Protein AF-A0A257ZIT3-F1 (afdb_monomer)

Foldseek 3Di:
DDDDDDPPDDPVVVVVLCVVCVVVVHDSVVSVVVVCCVVVPDVPPDDPPVVVVCVVQVVVPHDDDDDDPVVPVPPPPDPDDDPDDDDDDDDDD

Secondary structure (DSSP, 8-state):
-------S--HHHHHHHHHHHHHTTS-HHHHHHHHHHHHHS-------HHHHHHHHHHTTT---PPP--TTTS----PPPPP-PPPPPPPP--

pLDDT: mean 79.19, std 13.22, range [49.38, 96.75]

Radius of gyration: 25.85 Å; Cα contacts (8 Å, |Δi|>4): 20; chains: 1; bounding box: 39×62×51 Å

Mean predicted aligned error: 17.51 Å

Solvent-accessible surface area (backbone atoms only — not comparable to full-atom value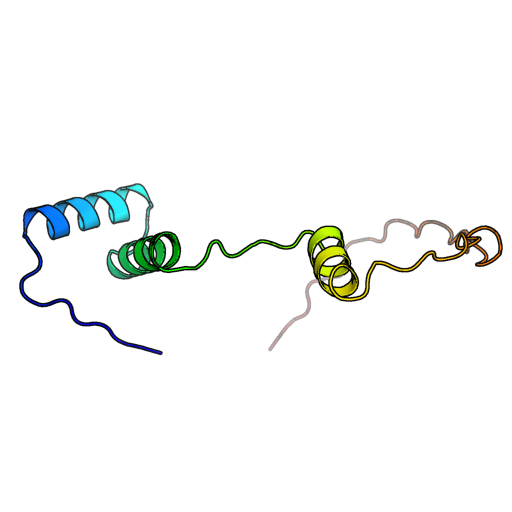s): 6353 Å² total; per-residue (Å²): 139,87,87,85,83,82,74,90,69,52,68,67,58,56,50,51,46,46,51,52,9,58,75,70,73,46,51,55,68,57,42,54,50,50,52,46,46,66,72,69,37,66,82,76,75,77,78,50,66,66,60,59,52,49,62,65,37,54,83,70,75,56,81,92,71,80,85,81,67,65,82,75,61,70,77,73,84,66,76,79,73,77,89,70,83,83,78,81,79,83,84,85,126

Structure (mmCIF, N/CA/C/O backbone):
data_AF-A0A257ZIT3-F1
#
_entry.id   AF-A0A257ZIT3-F1
#
loop_
_atom_site.group_PDB
_atom_site.id
_atom_site.type_symbol
_atom_site.label_atom_id
_atom_site.label_alt_id
_atom_site.label_comp_id
_atom_site.label_asym_id
_atom_site.label_ent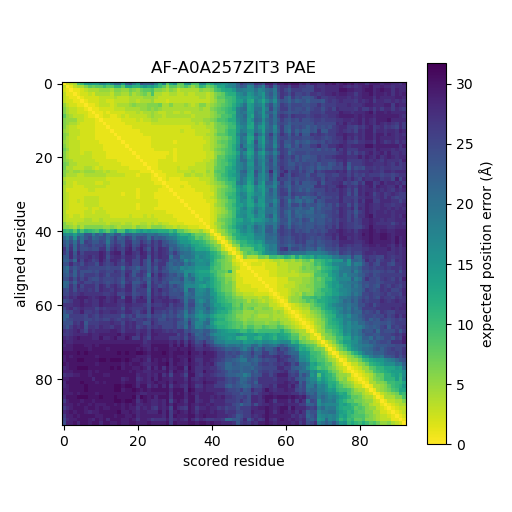ity_id
_atom_site.label_seq_id
_atom_site.pdbx_PDB_ins_code
_atom_site.Cartn_x
_atom_site.Cartn_y
_atom_site.Cartn_z
_atom_site.occupancy
_atom_site.B_iso_or_equiv
_atom_site.auth_seq_id
_atom_site.auth_comp_id
_atom_site.auth_asym_id
_atom_site.auth_atom_id
_atom_site.pdbx_PDB_model_num
ATOM 1 N N . MET A 1 1 ? 12.869 -2.664 10.865 1.00 57.66 1 MET A N 1
ATOM 2 C CA . MET A 1 1 ? 11.516 -2.093 11.053 1.00 57.66 1 MET A CA 1
ATOM 3 C C . MET A 1 1 ? 11.658 -0.585 11.062 1.00 57.66 1 MET A C 1
ATOM 5 O O . MET A 1 1 ? 12.490 -0.092 11.808 1.00 57.66 1 MET A O 1
ATOM 9 N N . GLY A 1 2 ? 10.927 0.123 10.205 1.00 79.06 2 GLY A N 1
ATOM 10 C CA . GLY A 1 2 ? 10.843 1.582 10.258 1.00 79.06 2 GLY A CA 1
ATOM 11 C C . GLY A 1 2 ? 9.493 1.981 10.840 1.00 79.06 2 GLY A C 1
ATOM 12 O O . GLY A 1 2 ? 8.477 1.419 10.435 1.00 79.06 2 GLY A O 1
ATOM 13 N N . SER A 1 3 ? 9.480 2.908 11.792 1.00 86.56 3 SER A N 1
ATOM 14 C CA . SER A 1 3 ? 8.257 3.522 12.313 1.00 86.56 3 SER A CA 1
ATOM 15 C C . SER A 1 3 ? 8.087 4.906 11.699 1.00 86.56 3 SER A C 1
ATOM 17 O O . SER A 1 3 ? 9.024 5.704 11.724 1.00 86.56 3 SER A O 1
ATOM 19 N N . ILE A 1 4 ? 6.898 5.204 11.182 1.00 87.38 4 ILE A N 1
ATOM 20 C CA . ILE A 1 4 ? 6.535 6.534 10.688 1.00 87.38 4 ILE A CA 1
ATOM 21 C C . ILE A 1 4 ? 5.395 7.056 11.559 1.00 87.38 4 ILE A C 1
AT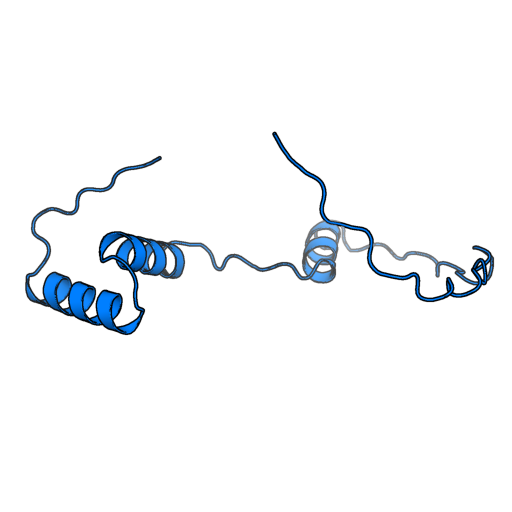OM 23 O O . ILE A 1 4 ? 4.384 6.376 11.721 1.00 87.38 4 ILE A O 1
ATOM 27 N N . THR A 1 5 ? 5.553 8.266 12.094 1.00 91.50 5 THR A N 1
ATOM 28 C CA . THR A 1 5 ? 4.507 8.964 12.851 1.00 91.50 5 THR A CA 1
ATOM 29 C C . THR A 1 5 ? 4.014 10.148 12.034 1.00 91.50 5 THR A C 1
ATOM 31 O O . THR A 1 5 ? 4.761 11.096 11.804 1.00 91.50 5 THR A O 1
ATOM 34 N N . ILE A 1 6 ? 2.750 10.107 11.616 1.00 89.06 6 ILE A N 1
ATOM 35 C CA . ILE A 1 6 ? 2.105 11.200 10.881 1.00 89.06 6 ILE A CA 1
ATOM 36 C C . ILE A 1 6 ? 1.417 12.113 11.900 1.00 89.06 6 ILE A C 1
ATOM 38 O O . ILE A 1 6 ? 0.495 11.687 12.596 1.00 89.06 6 ILE A O 1
ATOM 42 N N . ARG A 1 7 ? 1.891 13.357 12.027 1.00 93.44 7 ARG A N 1
ATOM 43 C CA . ARG A 1 7 ? 1.289 14.376 12.905 1.00 93.44 7 ARG A CA 1
ATOM 44 C C . ARG A 1 7 ? 0.247 15.178 12.129 1.00 93.44 7 ARG A C 1
ATOM 46 O O . ARG A 1 7 ? 0.407 15.355 10.927 1.00 93.44 7 ARG A O 1
ATOM 53 N N . ASN A 1 8 ? -0.771 15.683 12.828 1.00 92.38 8 ASN A N 1
ATOM 54 C CA . ASN A 1 8 ? -1.846 16.504 12.253 1.00 92.38 8 ASN A CA 1
ATOM 55 C C . ASN A 1 8 ? -2.539 15.845 11.044 1.00 92.38 8 ASN A C 1
ATOM 57 O O . ASN A 1 8 ? -2.786 16.496 10.036 1.00 92.38 8 ASN A O 1
ATOM 61 N N . LEU A 1 9 ? -2.814 14.539 11.127 1.00 90.69 9 LEU A N 1
ATOM 62 C CA . LEU A 1 9 ? -3.584 13.844 10.098 1.00 90.69 9 LEU A CA 1
ATOM 63 C C . LEU A 1 9 ? -5.042 14.310 10.153 1.00 90.69 9 LEU A C 1
ATOM 65 O O . LEU A 1 9 ? -5.667 14.183 11.205 1.00 90.69 9 LEU A O 1
ATOM 69 N N . ASP A 1 10 ? -5.571 14.780 9.023 1.00 95.69 10 ASP A N 1
ATOM 70 C CA . ASP A 1 10 ? -6.970 15.194 8.904 1.00 95.69 10 ASP A CA 1
ATOM 71 C C . ASP A 1 10 ? -7.935 14.110 9.407 1.00 95.69 10 ASP A C 1
ATOM 73 O O . ASP A 1 10 ? -7.829 12.928 9.049 1.00 95.69 10 ASP A O 1
ATOM 77 N N . ASP A 1 11 ? -8.926 14.523 10.198 1.00 92.69 11 ASP A N 1
ATOM 78 C CA . ASP A 1 11 ? -9.902 13.609 10.800 1.00 92.69 11 ASP A CA 1
ATOM 79 C C . ASP A 1 11 ? -10.725 12.857 9.746 1.00 92.69 11 ASP A C 1
ATOM 81 O O . ASP A 1 11 ? -11.056 11.681 9.934 1.00 92.69 11 ASP A O 1
ATOM 85 N N . ASP A 1 12 ? -10.998 13.487 8.597 1.00 95.81 12 ASP A N 1
ATOM 86 C CA . ASP A 1 12 ? -11.665 12.811 7.482 1.00 95.81 12 ASP A CA 1
ATOM 87 C C . ASP A 1 12 ? -10.800 11.681 6.903 1.00 95.81 12 ASP A C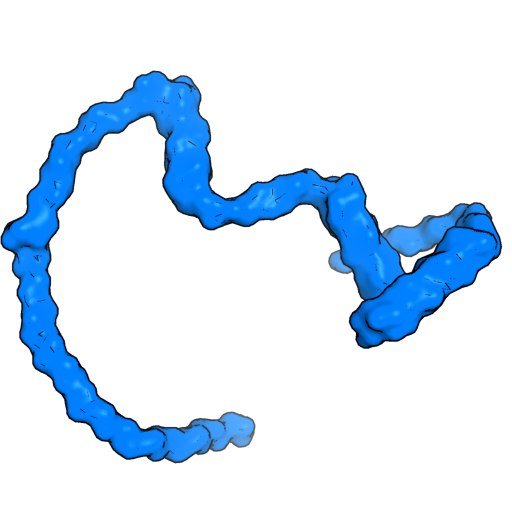 1
ATOM 89 O O . ASP A 1 12 ? -11.292 10.573 6.672 1.00 95.81 12 ASP A O 1
ATOM 93 N N . VAL A 1 13 ? -9.492 11.913 6.752 1.00 93.75 13 VAL A N 1
ATOM 94 C CA . VAL A 1 13 ? -8.552 10.902 6.250 1.00 93.75 13 VAL A CA 1
ATOM 95 C C . VAL A 1 13 ? -8.461 9.735 7.229 1.00 93.75 13 VAL A C 1
ATOM 97 O O . VAL A 1 13 ? -8.549 8.576 6.820 1.00 93.75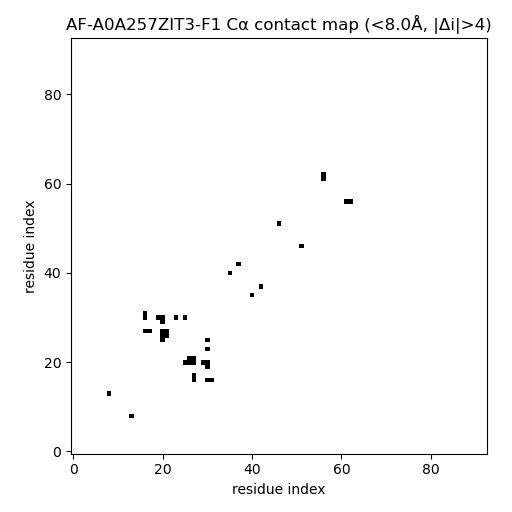 13 VAL A O 1
ATOM 100 N N . LYS A 1 14 ? -8.374 10.020 8.532 1.00 93.81 14 LYS A N 1
ATOM 101 C CA . LYS A 1 14 ? -8.368 8.996 9.585 1.00 93.81 14 LYS A CA 1
ATOM 102 C C . LYS A 1 14 ? -9.647 8.154 9.577 1.00 93.81 14 LYS A C 1
ATOM 104 O O . LYS A 1 14 ? -9.582 6.927 9.691 1.00 93.81 14 LYS A O 1
ATOM 109 N N . ARG A 1 15 ? -10.812 8.792 9.415 1.00 95.69 15 ARG A N 1
ATOM 110 C CA . ARG A 1 15 ? -12.112 8.112 9.328 1.00 95.69 15 ARG A CA 1
ATOM 111 C C . ARG A 1 15 ? -12.176 7.198 8.107 1.00 95.69 15 ARG A C 1
ATOM 113 O O . ARG A 1 15 ? -12.520 6.026 8.245 1.00 95.69 15 ARG A O 1
ATOM 120 N N . ARG A 1 16 ? -11.805 7.704 6.930 1.00 95.44 16 ARG A N 1
ATOM 121 C CA . ARG A 1 16 ? -11.806 6.935 5.676 1.00 95.44 16 ARG A CA 1
ATOM 122 C C . ARG A 1 16 ? -10.844 5.753 5.726 1.00 95.44 16 ARG A C 1
ATOM 124 O O . ARG A 1 16 ? -11.199 4.670 5.274 1.00 95.44 16 ARG A O 1
ATOM 131 N N . LEU A 1 17 ? -9.671 5.933 6.332 1.00 95.00 17 LEU A N 1
ATOM 132 C CA . LEU A 1 17 ? -8.711 4.852 6.541 1.00 95.00 17 LEU A CA 1
ATOM 133 C C . LEU A 1 17 ? -9.285 3.751 7.446 1.00 95.00 17 LEU A C 1
ATOM 135 O O . LEU A 1 17 ? -9.099 2.570 7.170 1.00 95.00 17 LEU A O 1
ATOM 139 N N . ARG A 1 18 ? -10.031 4.121 8.497 1.00 94.62 18 ARG A N 1
ATOM 140 C CA . ARG A 1 18 ? -10.701 3.155 9.383 1.00 94.62 18 ARG A CA 1
ATOM 141 C C . ARG A 1 18 ? -11.751 2.330 8.646 1.00 94.62 18 ARG A C 1
ATOM 143 O O . ARG A 1 18 ? -11.816 1.123 8.852 1.00 94.62 18 ARG A O 1
ATOM 150 N N . VAL A 1 19 ? -12.569 2.989 7.825 1.00 96.75 19 VAL A N 1
ATOM 151 C CA . VAL A 1 19 ? -13.615 2.328 7.032 1.00 96.75 19 VAL A CA 1
ATOM 152 C C . VAL A 1 19 ? -12.985 1.337 6.056 1.00 96.75 19 VAL A C 1
ATOM 154 O O . VAL A 1 19 ? -13.345 0.168 6.089 1.00 96.75 19 VAL A O 1
ATOM 157 N N . ARG A 1 20 ? -11.969 1.759 5.293 1.00 96.19 20 ARG A N 1
ATOM 158 C CA . ARG A 1 20 ? -11.256 0.875 4.356 1.00 96.19 20 ARG A CA 1
ATOM 159 C C . ARG A 1 20 ? -10.623 -0.337 5.031 1.00 96.19 20 ARG A C 1
ATOM 161 O O . ARG A 1 20 ? -10.754 -1.453 4.546 1.00 96.19 20 ARG A O 1
ATOM 168 N N . ALA A 1 21 ? -9.986 -0.136 6.184 1.00 95.94 21 ALA A N 1
ATOM 169 C CA . ALA A 1 21 ? -9.400 -1.236 6.942 1.00 95.94 21 ALA A CA 1
ATOM 170 C C . ALA A 1 21 ? -10.461 -2.269 7.367 1.00 95.94 21 ALA A C 1
ATOM 172 O O . ALA A 1 21 ? -10.232 -3.472 7.257 1.00 95.94 21 ALA A O 1
ATOM 173 N N . ALA A 1 22 ? -11.641 -1.804 7.798 1.00 95.56 22 ALA A N 1
ATOM 174 C CA . ALA A 1 22 ? -12.759 -2.679 8.143 1.00 95.56 22 ALA A CA 1
ATOM 175 C C . ALA A 1 22 ? -13.326 -3.415 6.917 1.00 95.56 22 ALA A C 1
ATOM 177 O O . ALA A 1 22 ? -13.584 -4.612 7.006 1.00 95.56 22 ALA A O 1
ATOM 178 N N . GLU A 1 23 ? -13.464 -2.733 5.778 1.00 96.38 23 GLU A N 1
ATOM 179 C CA . GLU A 1 23 ? -13.905 -3.330 4.508 1.00 96.38 23 GLU A CA 1
ATOM 180 C C . GLU A 1 23 ? -12.952 -4.433 4.029 1.00 96.38 23 GLU A C 1
ATOM 182 O O . GLU A 1 23 ? -13.396 -5.479 3.562 1.00 96.38 23 GLU A O 1
ATOM 187 N N . HIS A 1 24 ? -11.642 -4.237 4.189 1.00 93.38 24 HIS A N 1
ATOM 188 C CA . HIS A 1 24 ? -10.622 -5.222 3.820 1.00 93.38 24 HIS A CA 1
ATOM 189 C C . HIS A 1 24 ? -10.357 -6.284 4.901 1.00 93.38 24 HIS A C 1
ATOM 191 O O . HIS A 1 24 ? -9.546 -7.186 4.679 1.00 93.38 24 HIS A O 1
ATOM 197 N N . GLY A 1 25 ? -11.006 -6.195 6.068 1.00 95.19 25 GLY A N 1
ATOM 198 C CA . GLY A 1 25 ? -10.816 -7.133 7.178 1.00 95.19 25 GLY A CA 1
ATOM 199 C C . GLY A 1 25 ? -9.413 -7.089 7.797 1.00 95.19 25 GLY A C 1
ATOM 200 O O . GLY A 1 25 ? -8.920 -8.107 8.280 1.00 95.19 25 GLY A O 1
ATOM 201 N N . ARG A 1 26 ? -8.746 -5.930 7.762 1.00 95.12 26 ARG A N 1
ATOM 202 C CA . ARG A 1 26 ? -7.373 -5.731 8.252 1.00 95.12 26 ARG A CA 1
ATOM 203 C C . ARG A 1 26 ? -7.312 -4.653 9.330 1.00 95.12 26 ARG A C 1
ATOM 205 O O . ARG A 1 26 ? -8.251 -3.892 9.553 1.00 95.12 26 ARG A O 1
ATOM 212 N N . SER A 1 27 ? -6.176 -4.577 10.022 1.00 94.75 27 SER A N 1
ATOM 213 C CA . SER A 1 27 ? -5.925 -3.476 10.953 1.00 94.75 27 SER A CA 1
ATOM 214 C C . SER A 1 27 ? -5.703 -2.159 10.202 1.00 94.75 27 SER A C 1
ATOM 216 O O . SER A 1 27 ? -5.249 -2.140 9.058 1.00 94.75 27 SER A O 1
ATOM 218 N N . MET A 1 28 ? -5.972 -1.035 10.870 1.00 93.06 28 MET A N 1
ATOM 219 C CA . MET A 1 28 ? -5.720 0.298 10.310 1.00 93.06 28 MET A CA 1
ATOM 220 C C . MET A 1 28 ? -4.243 0.508 9.935 1.00 93.06 28 MET A C 1
ATOM 222 O O . MET A 1 28 ? -3.950 1.153 8.933 1.00 93.06 28 MET A O 1
ATOM 226 N N . GLU A 1 29 ? -3.317 -0.037 10.729 1.00 92.50 29 GLU A N 1
ATOM 227 C CA . GLU A 1 29 ? -1.879 0.022 10.448 1.00 92.50 29 GLU A CA 1
ATOM 228 C C . GLU A 1 29 ? -1.526 -0.757 9.179 1.00 92.50 29 GLU A C 1
ATOM 230 O O . GLU A 1 29 ? -0.752 -0.284 8.347 1.00 92.50 29 GLU A O 1
ATOM 235 N N . GLU A 1 30 ? -2.088 -1.954 9.026 1.00 92.94 30 GLU A N 1
ATOM 236 C CA . GLU A 1 30 ? -1.808 -2.798 7.873 1.00 92.94 30 GLU A CA 1
ATOM 237 C C . GLU A 1 30 ? -2.385 -2.215 6.586 1.00 92.94 30 GLU A C 1
ATOM 239 O O . GLU A 1 30 ? -1.689 -2.197 5.574 1.00 92.94 30 GLU A O 1
ATOM 244 N N . GLU A 1 31 ? -3.584 -1.638 6.648 1.00 95.19 31 GLU A N 1
ATOM 245 C CA . GLU A 1 31 ? -4.169 -0.882 5.539 1.00 95.19 31 GLU A CA 1
ATOM 246 C C . GLU A 1 31 ? -3.299 0.328 5.164 1.00 95.19 31 GLU A C 1
ATOM 248 O O . GLU A 1 31 ? -2.976 0.531 3.995 1.00 95.19 31 GLU A O 1
ATOM 253 N N . ALA A 1 32 ? -2.838 1.106 6.151 1.00 92.75 32 ALA A N 1
ATOM 254 C CA . ALA A 1 32 ? -1.943 2.236 5.905 1.00 92.75 32 ALA A CA 1
ATOM 255 C C . ALA A 1 32 ? -0.630 1.791 5.246 1.00 92.75 32 ALA A C 1
ATOM 257 O O . ALA A 1 32 ? -0.133 2.439 4.323 1.00 92.75 32 ALA A O 1
ATOM 258 N N . ARG A 1 33 ? -0.071 0.667 5.702 1.00 91.19 33 ARG A N 1
ATOM 259 C CA . ARG A 1 33 ? 1.142 0.087 5.130 1.00 91.19 33 ARG A CA 1
ATOM 260 C C . ARG A 1 33 ? 0.919 -0.381 3.695 1.00 91.19 33 ARG A C 1
ATOM 262 O O . ARG A 1 33 ? 1.807 -0.177 2.873 1.00 91.19 33 ARG A O 1
ATOM 269 N N . ASP A 1 34 ? -0.217 -1.003 3.397 1.00 91.38 34 ASP A N 1
ATOM 270 C CA . ASP A 1 34 ? -0.538 -1.487 2.053 1.00 91.38 34 ASP A CA 1
ATOM 271 C C . ASP A 1 34 ? -0.723 -0.324 1.073 1.00 91.38 34 ASP A C 1
ATOM 273 O O . ASP A 1 34 ? -0.099 -0.301 0.015 1.00 91.38 34 ASP A O 1
ATOM 277 N N . ILE A 1 35 ? -1.448 0.721 1.488 1.00 91.62 35 ILE A N 1
ATOM 278 C CA . ILE A 1 35 ? -1.599 1.960 0.713 1.00 91.62 35 ILE A CA 1
ATOM 279 C C . ILE A 1 35 ? -0.233 2.598 0.446 1.00 91.62 35 ILE A C 1
ATOM 281 O O . ILE A 1 35 ? 0.080 2.939 -0.694 1.00 91.62 35 ILE A O 1
ATOM 285 N N . LEU A 1 36 ? 0.616 2.736 1.469 1.00 90.69 36 LEU A N 1
ATOM 286 C CA . LEU A 1 36 ? 1.958 3.292 1.289 1.00 90.69 36 LEU A CA 1
ATOM 287 C C . LEU A 1 36 ? 2.820 2.415 0.375 1.00 90.69 36 LEU A C 1
ATOM 289 O O . LEU A 1 36 ? 3.541 2.950 -0.458 1.00 90.69 36 LEU A O 1
ATOM 293 N N . ARG A 1 37 ? 2.734 1.085 0.468 1.00 87.62 37 ARG A N 1
ATOM 294 C CA . ARG A 1 37 ? 3.430 0.177 -0.459 1.00 87.62 37 ARG A CA 1
ATOM 295 C C . ARG A 1 37 ? 2.925 0.318 -1.888 1.00 87.62 37 ARG A C 1
ATOM 297 O O . ARG A 1 37 ? 3.737 0.260 -2.798 1.00 87.62 37 ARG A O 1
ATOM 304 N N . GLN A 1 38 ? 1.628 0.499 -2.094 1.00 85.94 38 GLN A N 1
ATOM 305 C CA . GLN A 1 38 ? 1.051 0.659 -3.425 1.00 85.94 38 GLN A CA 1
ATOM 306 C C . GLN A 1 38 ? 1.425 2.007 -4.056 1.00 85.94 38 GLN A C 1
ATOM 308 O O . GLN A 1 38 ? 1.671 2.072 -5.256 1.00 85.94 38 GLN A O 1
ATOM 313 N N . VAL A 1 39 ? 1.449 3.078 -3.257 1.00 87.81 39 VAL A N 1
ATOM 314 C CA . VAL A 1 39 ? 1.694 4.448 -3.736 1.00 87.81 39 VAL A CA 1
ATOM 315 C C . VAL A 1 39 ? 3.186 4.763 -3.840 1.00 87.81 39 VAL A C 1
ATOM 317 O O . VAL A 1 39 ? 3.619 5.382 -4.806 1.00 87.81 39 VAL A O 1
ATOM 320 N N . VAL A 1 40 ? 3.968 4.374 -2.829 1.00 85.19 40 VAL A N 1
ATOM 321 C CA . VAL A 1 40 ? 5.410 4.668 -2.728 1.00 85.19 40 VAL A CA 1
ATOM 322 C C . VAL A 1 40 ? 6.253 3.536 -3.288 1.00 85.19 40 VAL A C 1
ATOM 324 O O . VAL A 1 40 ? 7.371 3.770 -3.748 1.00 85.19 40 VAL A O 1
ATOM 327 N N . GLY A 1 41 ? 5.750 2.301 -3.245 1.00 69.81 41 GLY A N 1
ATOM 328 C CA . GLY A 1 41 ? 6.415 1.217 -3.940 1.00 69.81 41 GLY A CA 1
ATOM 329 C C . GLY A 1 41 ? 6.542 1.603 -5.403 1.00 69.81 41 GLY A C 1
ATOM 330 O O . GLY A 1 41 ? 5.543 1.867 -6.071 1.00 69.81 41 GLY A O 1
ATOM 331 N N . GLN A 1 42 ? 7.779 1.606 -5.911 1.00 59.25 42 GLN A N 1
ATOM 332 C CA . GLN A 1 42 ? 7.988 1.418 -7.343 1.00 59.25 42 GLN A CA 1
ATOM 333 C C . GLN A 1 42 ? 7.072 0.273 -7.767 1.00 59.25 42 GLN A C 1
ATOM 335 O O . GLN A 1 42 ? 6.980 -0.680 -6.982 1.00 59.25 42 GLN A O 1
ATOM 340 N N . PRO A 1 43 ? 6.402 0.346 -8.937 1.00 54.69 43 PRO A N 1
ATOM 341 C CA . PRO A 1 43 ? 5.650 -0.784 -9.458 1.00 54.69 43 PRO A CA 1
ATOM 342 C C . PRO A 1 43 ? 6.581 -1.970 -9.318 1.00 54.69 43 PRO A C 1
ATOM 344 O O . PRO A 1 43 ? 7.636 -2.008 -9.957 1.00 54.69 43 PRO A O 1
ATOM 347 N N . ASN A 1 44 ? 6.275 -2.827 -8.343 1.00 53.12 44 ASN A N 1
ATOM 348 C CA . ASN A 1 44 ? 7.133 -3.920 -7.956 1.00 53.12 44 ASN A CA 1
ATOM 349 C C . ASN A 1 44 ? 7.009 -4.834 -9.143 1.00 53.12 44 ASN A C 1
ATOM 351 O O . ASN A 1 44 ? 6.059 -5.596 -9.168 1.00 53.12 44 ASN A O 1
ATOM 355 N N . THR A 1 45 ? 7.826 -4.608 -10.173 1.00 55.88 45 THR A N 1
ATOM 356 C CA . THR A 1 45 ? 7.680 -5.203 -11.490 1.00 55.88 45 THR A CA 1
ATOM 357 C C . THR A 1 45 ? 7.767 -6.686 -11.232 1.00 55.88 45 THR A C 1
ATOM 359 O O . THR A 1 45 ? 8.872 -7.188 -10.983 1.00 55.88 45 THR A O 1
ATOM 362 N N . PRO A 1 46 ? 6.642 -7.422 -11.208 1.00 49.38 46 PRO A N 1
ATOM 363 C CA . PRO A 1 46 ? 6.735 -8.820 -10.945 1.00 49.38 46 PRO A CA 1
ATOM 364 C C . PRO A 1 46 ? 7.112 -9.430 -12.288 1.00 49.38 46 PRO A C 1
ATOM 366 O O . PRO A 1 46 ? 6.281 -9.648 -13.160 1.00 49.38 46 PRO A O 1
ATOM 369 N N . ARG A 1 47 ? 8.401 -9.744 -12.404 1.00 56.31 47 ARG A N 1
ATOM 370 C CA . ARG A 1 47 ? 8.783 -11.147 -12.577 1.00 56.31 47 ARG A CA 1
ATOM 371 C C . ARG A 1 47 ? 8.247 -11.830 -13.841 1.00 56.31 47 ARG A C 1
ATOM 373 O O . ARG A 1 47 ? 7.791 -12.967 -13.762 1.00 56.31 47 ARG A O 1
ATOM 380 N N . ASN A 1 48 ? 8.391 -11.228 -15.019 1.00 63.06 48 ASN A N 1
ATOM 381 C CA . ASN A 1 48 ? 8.613 -12.084 -16.182 1.00 63.06 48 ASN A CA 1
ATOM 382 C C . ASN A 1 48 ? 10.121 -12.298 -16.293 1.00 63.06 48 ASN A C 1
ATOM 384 O O . ASN A 1 48 ? 10.867 -11.360 -16.575 1.00 63.06 48 ASN A O 1
ATOM 388 N N . LEU A 1 49 ? 10.569 -13.525 -16.018 1.00 70.12 49 LEU A N 1
ATOM 389 C CA . LEU A 1 49 ? 11.975 -13.903 -16.142 1.00 70.12 49 LEU A CA 1
ATOM 390 C C . LEU A 1 49 ? 12.527 -13.508 -17.520 1.00 70.12 49 LEU A C 1
ATOM 392 O O . LEU A 1 49 ? 13.620 -12.962 -17.599 1.00 70.12 49 LEU A O 1
ATOM 396 N N . GLY A 1 50 ? 11.740 -13.690 -18.581 1.00 77.69 50 GLY A N 1
ATOM 397 C CA . GLY A 1 50 ? 12.096 -13.280 -19.936 1.00 77.69 50 GLY A CA 1
ATOM 398 C C . GLY A 1 50 ? 12.325 -11.775 -20.069 1.00 77.69 50 GLY A C 1
ATOM 399 O O . GLY A 1 50 ? 13.317 -11.368 -20.661 1.00 77.69 50 GLY A O 1
ATOM 400 N N . GLN A 1 51 ? 11.487 -10.938 -19.453 1.00 75.00 51 GLN A N 1
ATOM 401 C CA . GLN A 1 51 ? 11.674 -9.478 -19.467 1.00 75.00 51 GLN A CA 1
ATOM 402 C C . GLN A 1 51 ? 12.911 -9.051 -18.665 1.00 75.00 51 GLN A C 1
ATOM 404 O O . GLN A 1 51 ? 13.659 -8.172 -19.088 1.00 75.00 51 GLN A O 1
ATOM 409 N N . ALA A 1 52 ? 13.173 -9.718 -17.538 1.00 76.31 52 ALA A N 1
ATOM 410 C CA . ALA A 1 52 ? 14.364 -9.467 -16.733 1.00 76.31 52 ALA A CA 1
ATOM 411 C C . ALA A 1 52 ? 15.656 -9.890 -17.454 1.00 76.31 52 ALA A C 1
ATOM 413 O O . ALA A 1 52 ? 16.665 -9.190 -17.373 1.00 76.31 52 ALA A O 1
ATOM 414 N N . ILE A 1 53 ? 15.626 -11.017 -18.171 1.00 80.31 53 ILE A N 1
ATOM 415 C CA . ILE A 1 53 ? 16.741 -11.486 -18.999 1.00 80.31 53 ILE A CA 1
ATOM 416 C C . ILE A 1 53 ? 16.956 -10.519 -20.166 1.00 80.31 53 ILE A C 1
ATOM 418 O O . ILE A 1 53 ? 18.060 -10.011 -20.334 1.00 80.31 53 ILE A O 1
ATOM 422 N N . HIS A 1 54 ? 15.904 -10.197 -20.919 1.00 78.94 54 HIS A N 1
ATOM 423 C CA . HIS A 1 54 ? 15.981 -9.297 -22.067 1.00 78.94 54 HIS A CA 1
ATOM 424 C C . HIS A 1 54 ? 16.573 -7.929 -21.695 1.00 78.94 54 HIS A C 1
ATOM 426 O O . HIS A 1 54 ? 17.494 -7.457 -22.356 1.00 78.94 54 HIS A O 1
ATOM 432 N N . ALA A 1 55 ? 16.126 -7.324 -20.588 1.00 80.31 55 ALA A N 1
ATOM 433 C CA . ALA A 1 55 ? 16.650 -6.038 -20.127 1.00 80.31 55 ALA A CA 1
ATOM 434 C C . ALA A 1 55 ? 18.167 -6.056 -19.848 1.00 80.31 55 ALA A C 1
ATOM 436 O O . ALA A 1 55 ? 18.842 -5.057 -20.086 1.00 80.31 55 ALA A O 1
ATOM 437 N N . ARG A 1 56 ? 18.726 -7.183 -19.381 1.00 79.25 56 ARG A N 1
ATOM 438 C CA . ARG A 1 56 ? 20.173 -7.314 -19.122 1.00 79.25 56 ARG A CA 1
ATOM 439 C C . ARG A 1 56 ? 20.995 -7.371 -20.404 1.00 79.25 56 ARG A C 1
ATOM 441 O O . ARG A 1 56 ? 22.083 -6.807 -20.448 1.00 79.25 56 ARG A O 1
ATOM 448 N N . PHE A 1 57 ? 20.480 -8.034 -21.434 1.00 81.31 57 PHE A N 1
ATOM 449 C CA . PHE A 1 57 ? 21.192 -8.200 -22.702 1.00 81.31 57 PHE A CA 1
ATOM 450 C C . PHE A 1 57 ? 20.931 -7.063 -23.701 1.00 81.31 57 PHE A C 1
ATOM 452 O O . PHE A 1 57 ? 21.729 -6.861 -24.614 1.00 81.31 57 PHE A O 1
ATOM 459 N N . ALA A 1 58 ? 19.882 -6.261 -23.495 1.00 79.81 58 ALA A N 1
ATOM 460 C CA . ALA A 1 58 ? 19.593 -5.082 -24.311 1.00 79.81 58 ALA A CA 1
ATOM 461 C C . ALA A 1 58 ? 20.730 -4.043 -24.287 1.00 79.81 58 ALA A C 1
ATOM 463 O O . ALA A 1 58 ? 21.039 -3.446 -25.314 1.00 79.81 58 ALA A O 1
ATOM 464 N N . ALA A 1 59 ? 21.403 -3.865 -23.144 1.00 72.75 59 ALA A N 1
ATOM 465 C CA . ALA A 1 59 ? 22.500 -2.901 -23.001 1.00 72.75 59 ALA A CA 1
ATOM 466 C C . ALA A 1 59 ? 23.766 -3.266 -23.804 1.00 72.75 59 ALA A C 1
ATOM 468 O O . ALA A 1 59 ? 24.605 -2.403 -24.043 1.00 72.75 59 ALA A O 1
ATOM 469 N N . VAL A 1 60 ? 23.901 -4.529 -24.222 1.00 79.75 60 VAL A N 1
ATOM 470 C CA . VAL A 1 60 ? 25.053 -5.046 -24.982 1.00 79.75 60 VAL A CA 1
ATOM 471 C C . VAL A 1 60 ? 24.695 -5.419 -26.427 1.00 79.75 60 VAL A C 1
ATOM 473 O O . VAL A 1 60 ? 25.516 -6.002 -27.124 1.00 79.75 60 VAL A O 1
ATOM 476 N N . GLY A 1 61 ? 23.490 -5.057 -26.888 1.00 81.00 61 GLY A N 1
ATOM 477 C CA . GLY A 1 61 ? 23.050 -5.245 -28.278 1.00 81.00 61 GLY A CA 1
ATOM 478 C C . GLY A 1 61 ? 22.382 -6.589 -28.591 1.00 81.00 61 GLY A C 1
ATOM 479 O O . GLY A 1 61 ? 22.057 -6.837 -29.748 1.00 81.00 61 GLY A O 1
ATOM 480 N N . GLY A 1 62 ? 22.124 -7.430 -27.583 1.00 78.62 62 GLY A N 1
ATOM 481 C CA . GLY A 1 62 ? 21.578 -8.779 -27.769 1.00 78.62 62 GLY A CA 1
ATOM 482 C C . GLY A 1 62 ? 22.635 -9.814 -28.175 1.00 78.62 62 GLY A C 1
ATOM 483 O O . GLY A 1 62 ? 23.757 -9.477 -28.539 1.00 78.62 62 GLY A O 1
ATOM 484 N N . ILE A 1 63 ? 22.293 -11.099 -28.055 1.00 79.12 63 ILE A N 1
ATOM 485 C CA . ILE A 1 63 ? 23.170 -12.228 -28.399 1.00 79.12 63 ILE A CA 1
ATOM 486 C C . ILE A 1 63 ? 22.331 -13.228 -29.190 1.00 79.12 63 ILE A C 1
ATOM 488 O O . ILE A 1 63 ? 21.236 -13.579 -28.747 1.00 79.12 63 ILE A O 1
ATOM 492 N N . ASP A 1 64 ? 22.841 -13.684 -30.332 1.00 81.38 64 ASP A N 1
ATOM 493 C CA . ASP A 1 64 ? 22.243 -14.786 -31.083 1.00 81.38 64 ASP A CA 1
ATOM 494 C C . ASP A 1 64 ? 22.751 -16.112 -30.509 1.00 81.38 64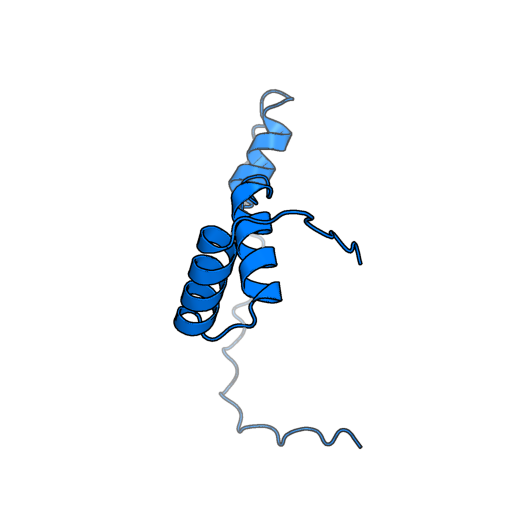 ASP A C 1
ATOM 496 O O . ASP A 1 64 ? 23.953 -16.390 -30.514 1.00 81.38 64 ASP A O 1
ATOM 500 N N . LEU A 1 65 ? 21.844 -16.892 -29.923 1.00 78.88 65 LEU A N 1
ATOM 501 C CA . LEU A 1 65 ? 22.169 -18.183 -29.331 1.00 78.88 65 LEU A CA 1
ATOM 502 C C . LEU A 1 65 ? 21.777 -19.283 -30.320 1.00 78.88 65 LEU A C 1
ATOM 504 O O . LEU A 1 65 ? 20.654 -19.264 -30.827 1.00 78.88 65 LEU A O 1
ATOM 508 N N . PRO A 1 66 ? 22.649 -20.274 -30.566 1.00 81.00 66 PRO A N 1
ATOM 509 C CA . PRO A 1 66 ? 22.271 -21.414 -31.384 1.00 81.00 66 PRO A CA 1
ATOM 510 C C . PRO A 1 66 ? 21.092 -22.161 -30.734 1.00 81.00 66 PRO A C 1
ATOM 512 O O . PRO A 1 66 ? 20.971 -22.170 -29.503 1.00 81.00 66 PRO A O 1
ATOM 515 N N . PRO A 1 67 ? 20.222 -22.808 -31.528 1.00 77.75 67 PRO A N 1
ATOM 516 C CA . PRO A 1 67 ? 19.098 -23.557 -30.986 1.00 77.75 67 PRO A CA 1
ATOM 517 C C . PRO A 1 67 ? 19.601 -24.675 -30.067 1.00 77.75 67 PRO A C 1
ATOM 519 O O . PRO A 1 67 ? 20.416 -25.509 -30.465 1.00 77.75 67 PRO A O 1
ATOM 522 N N . THR A 1 68 ? 19.098 -24.716 -28.832 1.00 73.75 68 THR A N 1
ATOM 523 C CA . THR A 1 68 ? 19.375 -25.826 -27.919 1.00 73.75 68 THR A CA 1
ATOM 524 C C . THR A 1 68 ? 18.659 -27.068 -28.436 1.00 73.75 68 THR A C 1
ATOM 526 O O . THR A 1 68 ? 17.428 -27.126 -28.448 1.00 73.75 68 THR A O 1
ATOM 529 N N . ASN A 1 69 ? 19.415 -28.074 -28.872 1.00 72.44 69 ASN A N 1
ATOM 530 C CA . ASN A 1 69 ? 18.840 -29.329 -29.335 1.00 72.44 69 ASN A CA 1
ATOM 531 C C . ASN A 1 69 ? 18.431 -30.181 -28.121 1.00 72.44 69 ASN A C 1
ATOM 533 O O . ASN A 1 69 ? 19.213 -30.970 -27.599 1.00 72.44 69 ASN A O 1
ATOM 537 N N . PHE A 1 70 ? 17.196 -30.018 -27.641 1.00 62.31 70 PHE A N 1
ATOM 538 C CA . PHE A 1 70 ? 16.669 -30.829 -26.532 1.00 62.31 70 PHE A CA 1
ATOM 539 C C . PHE A 1 70 ? 16.497 -32.313 -26.901 1.00 62.31 70 PHE A C 1
ATOM 541 O O . PHE A 1 70 ? 16.229 -33.128 -26.026 1.00 62.31 70 PHE A O 1
ATOM 548 N N . ALA A 1 71 ? 16.665 -32.668 -28.179 1.00 60.47 71 ALA A N 1
ATOM 549 C CA . ALA A 1 71 ? 16.570 -34.038 -28.669 1.00 60.47 71 ALA A CA 1
ATOM 550 C C . ALA A 1 71 ? 17.713 -34.948 -28.180 1.00 60.47 71 ALA A C 1
ATOM 552 O O . ALA A 1 71 ? 17.531 -36.161 -28.128 1.00 60.47 71 ALA A O 1
ATOM 553 N N . GLU A 1 72 ? 18.864 -34.390 -27.788 1.00 58.84 72 GLU A N 1
ATOM 554 C CA . GLU A 1 72 ? 20.019 -35.180 -27.325 1.00 58.84 72 GLU A CA 1
ATOM 555 C C . GLU A 1 72 ? 20.205 -35.163 -25.802 1.00 58.84 72 GLU A C 1
ATOM 557 O O . GLU A 1 72 ? 20.908 -36.010 -25.250 1.00 58.84 72 GLU A O 1
ATOM 562 N N . ALA A 1 73 ? 19.522 -34.261 -25.091 1.00 59.69 73 ALA A N 1
ATOM 563 C CA . ALA A 1 73 ? 19.383 -34.354 -23.643 1.00 59.69 73 ALA A CA 1
ATOM 564 C C . ALA A 1 73 ? 18.298 -35.391 -23.343 1.00 59.69 73 ALA A C 1
AT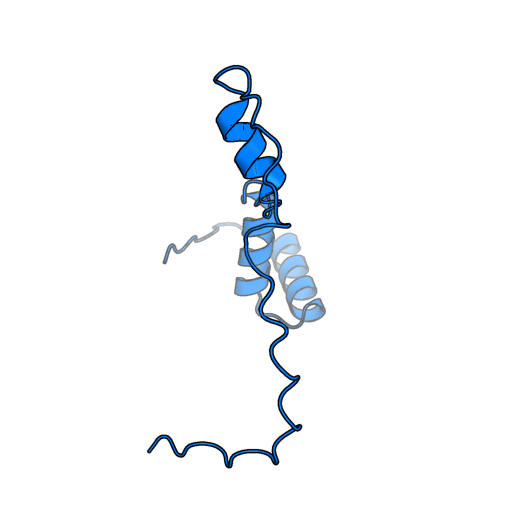OM 566 O O . ALA A 1 73 ? 17.161 -35.027 -23.059 1.00 59.69 73 ALA A O 1
ATOM 567 N N . GLY A 1 74 ? 18.655 -36.672 -23.503 1.00 56.38 74 GLY A N 1
ATOM 568 C CA . GLY A 1 74 ? 17.770 -37.830 -23.395 1.00 56.38 74 GLY A CA 1
ATOM 569 C C . GLY A 1 74 ? 16.691 -37.629 -22.340 1.00 56.38 74 GLY A C 1
ATOM 570 O O . GLY A 1 74 ? 16.960 -37.708 -21.141 1.00 56.38 74 GLY A O 1
ATOM 571 N N . GLY A 1 75 ? 15.474 -37.334 -22.805 1.00 59.59 75 GLY A N 1
ATOM 572 C CA . GLY A 1 75 ? 14.302 -37.295 -21.953 1.00 59.59 75 GLY A CA 1
ATOM 573 C C . GLY A 1 75 ? 14.187 -38.663 -21.309 1.00 59.59 75 GLY A C 1
ATOM 574 O O . GLY A 1 75 ? 13.891 -39.643 -21.988 1.00 59.59 75 GLY A O 1
ATOM 575 N N . ILE A 1 76 ? 14.506 -38.754 -20.020 1.00 61.97 76 ILE A N 1
ATOM 576 C CA . ILE A 1 76 ? 14.302 -39.990 -19.283 1.00 61.97 76 ILE A CA 1
ATOM 577 C C . ILE A 1 76 ? 12.787 -40.129 -19.207 1.00 61.97 76 ILE A C 1
ATOM 579 O O . ILE A 1 76 ? 12.140 -39.352 -18.501 1.00 61.97 76 ILE A O 1
ATOM 583 N N . ASP A 1 77 ? 12.226 -41.071 -19.967 1.00 66.38 77 ASP A N 1
ATOM 584 C CA . ASP A 1 77 ? 10.842 -41.508 -19.805 1.00 66.38 77 ASP A CA 1
ATOM 585 C C . ASP A 1 77 ? 10.746 -42.201 -18.442 1.00 66.38 77 ASP A C 1
ATOM 587 O O . ASP A 1 77 ? 10.866 -43.418 -18.297 1.00 66.38 77 ASP A O 1
ATOM 591 N N . LEU A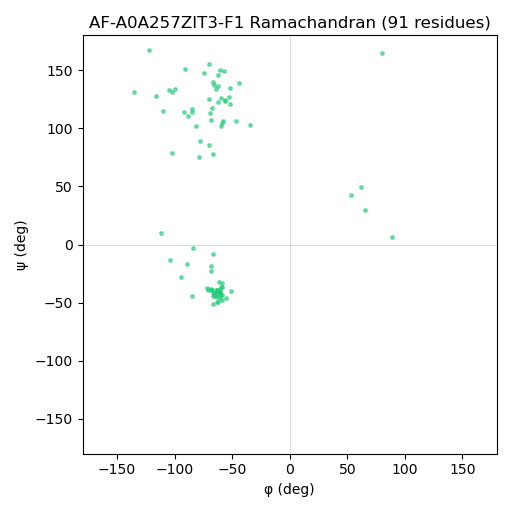 1 78 ? 10.698 -41.374 -17.398 1.00 63.97 78 LEU A N 1
ATOM 592 C CA . LEU A 1 78 ? 10.558 -41.808 -16.026 1.00 63.97 78 LEU A CA 1
ATOM 593 C C . LEU A 1 78 ? 9.152 -42.393 -15.922 1.00 63.97 78 LEU A C 1
ATOM 595 O O . LEU A 1 78 ? 8.180 -41.654 -16.111 1.00 63.97 78 LEU A O 1
ATOM 599 N N . PRO A 1 79 ? 9.012 -43.695 -15.615 1.00 65.94 79 PRO A N 1
ATOM 600 C CA . PRO A 1 79 ? 7.698 -44.275 -15.436 1.00 65.94 79 PRO A CA 1
ATOM 601 C C . PRO A 1 79 ? 6.973 -43.482 -14.352 1.00 65.94 79 PRO A C 1
ATOM 603 O O . PRO A 1 79 ? 7.488 -43.318 -13.242 1.00 65.94 79 PRO A O 1
ATOM 606 N N . GLN A 1 80 ? 5.786 -42.974 -14.690 1.00 68.88 80 GLN A N 1
ATOM 607 C CA . GLN A 1 80 ? 4.960 -42.212 -13.760 1.00 68.88 80 GLN A CA 1
ATOM 608 C C . GLN A 1 80 ? 4.796 -43.030 -12.470 1.00 68.88 80 GLN A C 1
ATOM 610 O O . GLN A 1 80 ? 4.323 -44.175 -12.531 1.00 68.88 80 GLN A O 1
ATOM 615 N N . PRO A 1 81 ? 5.211 -42.504 -11.303 1.00 66.25 81 PRO A N 1
ATOM 616 C CA . PRO A 1 81 ? 5.168 -4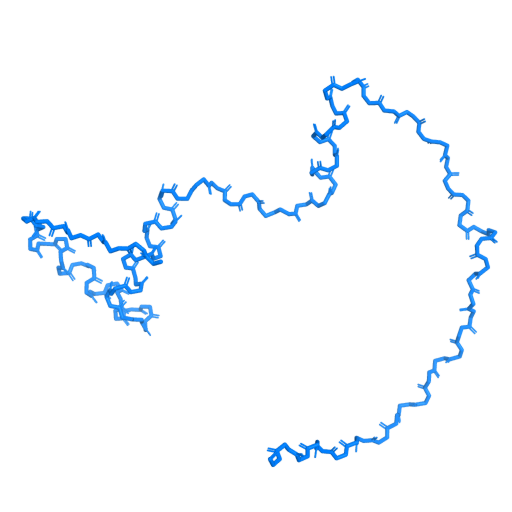3.275 -10.075 1.00 66.25 81 PRO A CA 1
ATOM 617 C C . PRO A 1 81 ? 3.718 -43.641 -9.747 1.00 66.25 81 PRO A C 1
ATOM 619 O O . PRO A 1 81 ? 2.806 -42.817 -9.849 1.00 66.25 81 PRO A O 1
ATOM 622 N N . LYS A 1 82 ? 3.501 -44.900 -9.341 1.00 75.75 82 LYS A N 1
ATOM 623 C CA . LYS A 1 82 ? 2.211 -45.380 -8.827 1.00 75.75 82 LYS A CA 1
ATOM 624 C C . LYS A 1 82 ? 1.791 -44.427 -7.700 1.00 75.75 82 LYS A C 1
ATOM 626 O O . LYS A 1 82 ? 2.579 -44.191 -6.786 1.00 75.75 82 LYS A O 1
ATOM 631 N N . ARG A 1 83 ? 0.580 -43.868 -7.772 1.00 66.81 83 ARG A N 1
ATOM 632 C CA . ARG A 1 83 ? 0.059 -42.920 -6.774 1.00 66.81 83 ARG A CA 1
ATOM 633 C C . ARG A 1 83 ? 0.057 -43.611 -5.404 1.00 66.81 83 ARG A C 1
ATOM 635 O O . ARG A 1 83 ? -0.746 -44.508 -5.174 1.00 66.81 83 ARG A O 1
ATOM 642 N N . SER A 1 84 ? 1.014 -43.262 -4.548 1.00 72.88 84 SER A N 1
ATOM 643 C CA . SER A 1 84 ? 1.192 -43.897 -3.241 1.00 72.88 84 SER A CA 1
ATOM 644 C C . SER A 1 84 ? 0.123 -43.433 -2.252 1.00 72.88 84 SER A C 1
ATOM 646 O O . SER A 1 84 ? -0.277 -42.267 -2.292 1.00 72.88 84 SER A O 1
ATOM 648 N N . GLU A 1 85 ? -0.289 -44.310 -1.330 1.00 69.31 85 GLU A N 1
ATOM 649 C CA . GLU A 1 85 ? -1.095 -43.926 -0.165 1.00 69.31 85 GLU A CA 1
ATOM 650 C C . GLU A 1 85 ? -0.391 -42.854 0.685 1.00 69.31 85 GLU A C 1
ATOM 652 O O . GLU A 1 85 ? 0.840 -42.754 0.733 1.00 69.31 85 GLU A O 1
ATOM 657 N N . MET A 1 86 ? -1.206 -42.010 1.318 1.00 72.25 86 MET A N 1
ATOM 658 C CA . MET A 1 86 ? -0.797 -40.802 2.030 1.00 72.25 86 MET A CA 1
ATOM 659 C C . MET A 1 86 ? 0.122 -41.142 3.212 1.00 72.25 86 MET A C 1
ATOM 661 O O . MET A 1 86 ? -0.262 -41.892 4.108 1.00 72.25 86 MET A O 1
ATOM 665 N N . ARG A 1 87 ? 1.336 -40.577 3.246 1.00 73.00 87 ARG A N 1
ATOM 666 C CA . ARG A 1 87 ? 2.230 -40.728 4.405 1.00 73.00 87 ARG A CA 1
ATOM 667 C C . ARG A 1 87 ? 1.619 -40.035 5.633 1.00 73.00 87 ARG A C 1
ATOM 669 O O . ARG A 1 87 ? 1.126 -38.915 5.480 1.00 73.00 87 ARG A O 1
ATOM 676 N N . PRO A 1 88 ? 1.672 -40.641 6.836 1.00 73.06 88 PRO A N 1
ATOM 677 C CA . PRO A 1 88 ? 1.197 -39.976 8.042 1.00 73.06 88 PRO A CA 1
ATOM 678 C C . PRO A 1 88 ? 2.022 -38.714 8.314 1.00 73.06 88 PRO A C 1
ATOM 680 O O . PRO A 1 88 ? 3.218 -38.653 8.014 1.00 73.06 88 PRO A O 1
ATOM 683 N N . THR A 1 89 ? 1.364 -37.695 8.864 1.00 74.06 89 THR A N 1
ATOM 684 C CA . THR A 1 89 ? 1.972 -36.393 9.148 1.00 74.06 89 THR A CA 1
ATOM 685 C C . THR A 1 89 ? 3.082 -36.520 10.193 1.00 74.06 89 THR A C 1
ATOM 687 O O . THR A 1 89 ? 2.861 -37.173 11.216 1.00 74.06 89 THR A O 1
ATOM 690 N N . PRO A 1 90 ? 4.257 -35.897 9.984 1.00 73.75 90 PRO A N 1
ATOM 691 C CA . PRO A 1 90 ? 5.348 -35.981 10.947 1.00 73.75 90 PRO A CA 1
ATOM 692 C C . PRO A 1 90 ? 4.986 -35.282 12.261 1.00 73.75 90 PRO A C 1
ATOM 694 O O . PRO A 1 90 ? 4.391 -34.204 12.252 1.00 73.75 90 PRO A O 1
ATOM 697 N N . ASN A 1 91 ? 5.375 -35.890 13.383 1.00 74.50 91 ASN A N 1
ATOM 698 C CA . ASN A 1 91 ? 5.262 -35.290 14.707 1.00 74.50 91 ASN A CA 1
ATOM 699 C C . ASN A 1 91 ? 6.488 -34.407 14.976 1.00 74.50 91 ASN A C 1
ATOM 701 O O . ASN A 1 91 ? 7.608 -34.916 15.027 1.00 74.50 91 ASN A O 1
ATOM 705 N N . PHE A 1 92 ? 6.272 -33.107 15.148 1.00 70.69 92 PHE A N 1
ATOM 706 C CA . PHE A 1 92 ? 7.300 -32.156 15.564 1.00 70.69 92 PHE A CA 1
ATOM 707 C C . PHE A 1 92 ? 7.095 -31.861 17.051 1.00 70.69 92 PHE A C 1
ATOM 709 O O . PHE A 1 92 ? 6.450 -30.876 17.408 1.00 70.69 92 PHE A O 1
ATOM 716 N N . GLY A 1 93 ? 7.561 -32.792 17.887 1.00 63.81 93 GLY A N 1
ATOM 717 C CA . GLY A 1 93 ? 7.717 -32.569 19.326 1.00 63.81 93 GLY A CA 1
ATOM 718 C C . GLY A 1 93 ? 8.875 -31.630 19.622 1.00 63.81 93 GLY A C 1
ATOM 719 O O . GLY A 1 93 ? 9.849 -31.642 18.834 1.00 63.81 93 GLY A O 1
#

Nearest PDB structures (foldseek):
  2bsq-assembly1_F  TM=6.546E-01  e=8.009E-03  Neisseria gonorrhoeae
  2bsq-assembly1_E  TM=6.212E-01  e=6.488E-03  Neisseria gonorrhoeae
  2rn7-assembly1_A  TM=2.299E-01  e=4.445E+00  Shigella flexneri

Sequence (93 aa):
MGSITIRNLDDDVKRRLRVRAAEHGRSMEEEARDILRQVVGQPNTPRNLGQAIHARFAAVGGIDLPPTNFAEAGGIDLPQPKRSEMRPTPNFG